Protein AF-A0A950L9F3-F1 (afdb_monomer)

Nearest PDB structures (foldseek):
  6isc-assembly1_A  TM=2.816E-01  e=7.422E+00  Mus musculus

Radius of gyration: 14.2 Å; Cα contacts 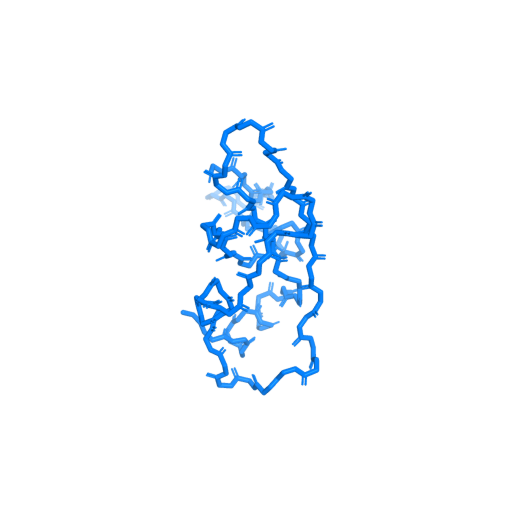(8 Å, |Δi|>4): 137; chains: 1; bounding box: 25×40×28 Å

pLDDT: mean 90.96, std 9.97, range [47.94, 97.75]

Foldseek 3Di:
DFQQVLVVQQFQWKWKFDPPPVCRDIDIDGDPVDDRRHDQVVVLQVDADPPPRDSRMDIDTPQQRGFFDADPVRHGDRDDDD

Solvent-accessible surface area (backbone atoms only — not comparable to full-atom values): 4883 Å² total; per-residue (Å²): 108,32,44,45,67,38,42,77,48,58,23,59,36,32,35,34,36,35,71,44,86,90,67,61,50,69,50,76,42,79,49,79,92,52,65,47,83,46,44,52,66,60,51,25,80,72,46,60,40,90,85,79,63,46,58,57,42,49,50,42,75,28,56,87,54,31,71,61,48,61,45,100,85,68,45,76,36,76,73,79,91,130

Secondary structure (DSSP, 8-state):
-BHHHHHHTT--EEEEEE--TTT--EEEEE-TTS-TT-BHHHHHTT---TTT----EEEEE-GGGSPPEEPTTS-EEPPP--

Structure (mmCIF, N/CA/C/O backbone):
data_AF-A0A950L9F3-F1
#
_entry.id   AF-A0A950L9F3-F1
#
loop_
_atom_site.group_PDB
_atom_site.id
_atom_site.type_symbol
_atom_site.label_atom_id
_atom_site.label_alt_id
_atom_site.label_comp_id
_atom_site.label_asym_id
_atom_site.label_entity_id
_atom_site.label_seq_id
_atom_site.pdbx_PDB_ins_code
_atom_site.Cartn_x
_atom_site.Cartn_y
_atom_site.Cartn_z
_atom_site.occupancy
_atom_site.B_iso_or_equiv
_atom_site.auth_seq_id
_atom_site.auth_comp_id
_atom_site.auth_asym_id
_atom_site.auth_atom_id
_atom_site.pdbx_PDB_model_num
ATOM 1 N N . MET A 1 1 ? 3.319 -0.223 11.535 1.00 90.94 1 MET A N 1
ATOM 2 C CA . MET A 1 1 ? 1.935 0.291 11.413 1.00 90.94 1 MET A CA 1
ATOM 3 C C . MET A 1 1 ? 1.008 -0.860 11.049 1.00 90.94 1 MET A C 1
ATOM 5 O O . MET A 1 1 ? 1.328 -1.600 10.120 1.00 90.94 1 MET A O 1
ATOM 9 N N . THR A 1 2 ? -0.100 -1.010 11.775 1.00 97.69 2 THR A N 1
ATOM 10 C CA . THR A 1 2 ? -1.171 -1.981 11.489 1.00 97.69 2 THR A CA 1
ATOM 11 C C . THR A 1 2 ? -2.205 -1.397 10.523 1.00 97.69 2 THR A C 1
ATOM 13 O O . THR A 1 2 ? -2.271 -0.177 10.347 1.00 97.69 2 THR A O 1
ATOM 16 N N . LEU A 1 3 ? -3.041 -2.245 9.916 1.00 97.50 3 LEU A N 1
ATOM 17 C CA . LEU A 1 3 ? -4.165 -1.785 9.094 1.00 97.50 3 LEU A CA 1
ATOM 18 C C . LEU A 1 3 ? -5.193 -0.988 9.906 1.00 97.50 3 LEU A C 1
ATOM 20 O O . LEU A 1 3 ? -5.815 -0.088 9.352 1.00 97.50 3 LEU A O 1
ATOM 24 N N . ALA A 1 4 ? -5.348 -1.268 11.205 1.00 97.62 4 ALA A N 1
ATOM 25 C CA . ALA A 1 4 ? -6.183 -0.464 12.100 1.00 97.62 4 ALA A CA 1
ATOM 26 C C . ALA A 1 4 ? -5.735 1.008 12.118 1.00 97.62 4 ALA A C 1
ATOM 28 O O . ALA A 1 4 ? -6.483 1.884 11.695 1.00 97.62 4 ALA A O 1
ATOM 29 N N . ASN A 1 5 ? -4.471 1.247 12.483 1.00 95.25 5 ASN A N 1
ATOM 30 C CA . ASN A 1 5 ? -3.884 2.587 12.568 1.00 95.25 5 ASN A CA 1
ATOM 31 C C . ASN A 1 5 ? -3.862 3.308 11.209 1.00 95.25 5 ASN A C 1
ATOM 33 O O . ASN A 1 5 ? -3.929 4.530 11.143 1.00 95.25 5 ASN A O 1
ATOM 37 N N . MET A 1 6 ? -3.730 2.558 10.113 1.00 95.25 6 MET A N 1
ATOM 38 C CA . MET A 1 6 ? -3.809 3.102 8.757 1.00 95.25 6 MET A CA 1
ATOM 39 C C . MET A 1 6 ? -5.228 3.596 8.424 1.00 95.25 6 MET A C 1
ATOM 41 O O . MET A 1 6 ? -5.398 4.714 7.941 1.00 95.25 6 MET A O 1
ATOM 45 N N . ARG A 1 7 ? -6.251 2.784 8.725 1.00 95.81 7 ARG A N 1
ATOM 46 C CA . ARG A 1 7 ? -7.665 3.100 8.461 1.00 95.81 7 ARG A CA 1
ATOM 47 C C . ARG A 1 7 ? -8.177 4.255 9.317 1.00 95.81 7 ARG A C 1
ATOM 49 O O . ARG A 1 7 ? -8.985 5.039 8.831 1.00 95.81 7 ARG A O 1
ATOM 56 N N . GLU A 1 8 ? -7.685 4.396 10.546 1.00 94.56 8 GLU A N 1
ATOM 57 C CA . GLU A 1 8 ? -7.963 5.558 11.409 1.00 94.56 8 GLU A CA 1
ATOM 58 C C . GLU A 1 8 ? -7.516 6.885 10.776 1.00 94.56 8 GLU A C 1
ATOM 60 O O . GLU A 1 8 ? -8.117 7.923 11.033 1.00 94.56 8 GLU A O 1
ATOM 65 N N . GLN A 1 9 ? -6.518 6.851 9.889 1.00 91.25 9 GLN A N 1
ATOM 66 C CA . GLN A 1 9 ? -6.038 8.017 9.138 1.00 91.25 9 GLN A CA 1
ATOM 67 C C . GLN A 1 9 ? -6.778 8.224 7.806 1.00 91.25 9 GLN A C 1
ATOM 69 O O . GLN A 1 9 ? -6.366 9.042 6.986 1.00 91.25 9 GLN A O 1
ATOM 74 N N . GLY A 1 10 ? -7.856 7.473 7.561 1.00 93.12 10 GLY A N 1
ATOM 75 C CA . GLY A 1 10 ? -8.620 7.522 6.314 1.00 93.12 10 GLY A CA 1
ATOM 76 C C . GLY A 1 10 ? -8.008 6.721 5.162 1.00 93.12 10 GLY A C 1
ATOM 77 O O . GLY A 1 10 ? -8.566 6.722 4.069 1.00 93.12 10 GLY A O 1
ATOM 78 N N . VAL A 1 11 ? -6.908 5.997 5.394 1.00 95.38 11 VAL A N 1
ATOM 79 C CA . VAL A 1 11 ? -6.209 5.234 4.351 1.00 95.38 11 VAL A CA 1
ATOM 80 C C . VAL A 1 11 ? -6.682 3.780 4.327 1.00 95.38 11 VAL A C 1
ATOM 82 O O . VAL A 1 11 ? -6.671 3.076 5.338 1.00 95.38 11 VAL A O 1
ATOM 85 N N . ARG A 1 12 ? -7.080 3.300 3.150 1.00 96.44 12 ARG A N 1
ATOM 86 C CA . ARG A 1 12 ? -7.581 1.937 2.891 1.00 96.44 12 ARG A CA 1
ATOM 87 C C . ARG A 1 12 ? -6.762 1.187 1.840 1.00 96.44 12 ARG A C 1
ATOM 89 O O . ARG A 1 12 ? -6.803 -0.047 1.797 1.00 96.44 12 ARG A O 1
ATOM 96 N N . GLY A 1 13 ? -6.014 1.909 1.011 1.00 96.75 13 GLY A N 1
ATOM 97 C CA . GLY A 1 13 ? -5.106 1.368 0.009 1.00 96.75 13 GLY A CA 1
ATOM 98 C C . GLY A 1 13 ? -3.658 1.254 0.487 1.00 96.75 13 GLY A C 1
ATOM 99 O O . GLY A 1 13 ? -3.174 2.040 1.299 1.00 96.75 13 GLY A O 1
ATOM 100 N N . LEU A 1 14 ? -2.937 0.287 -0.077 1.00 97.06 14 LEU A N 1
ATOM 101 C CA . LEU A 1 14 ? -1.480 0.209 -0.026 1.00 97.06 14 LEU A CA 1
ATOM 102 C C . LEU A 1 14 ? -0.899 0.608 -1.378 1.00 97.06 14 LEU A C 1
ATOM 104 O O . LEU A 1 14 ? -1.280 0.031 -2.396 1.00 97.06 14 LEU A O 1
ATOM 108 N N . ALA A 1 15 ? 0.045 1.543 -1.385 1.00 96.62 15 ALA A N 1
ATOM 109 C CA . ALA A 1 15 ? 0.875 1.836 -2.542 1.00 96.62 15 ALA A CA 1
ATOM 110 C C . ALA A 1 15 ? 2.029 0.824 -2.598 1.00 96.62 15 ALA A C 1
ATOM 112 O O . ALA A 1 15 ? 2.774 0.639 -1.630 1.00 96.62 15 ALA A O 1
ATOM 113 N N . VAL A 1 16 ? 2.144 0.124 -3.724 1.00 96.50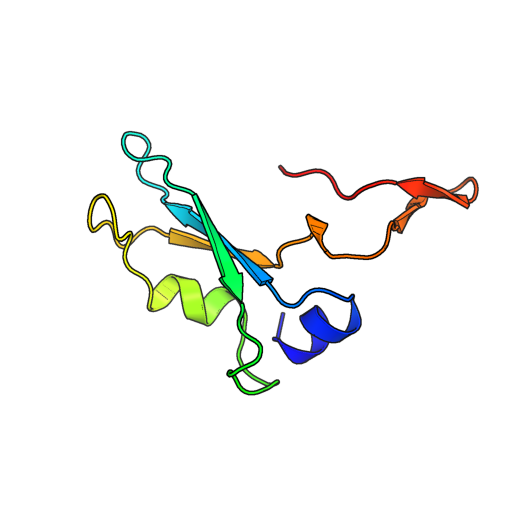 16 VAL A N 1
ATOM 114 C CA . VAL A 1 16 ? 3.056 -1.006 -3.913 1.00 96.50 16 VAL A CA 1
ATOM 115 C C . VAL A 1 16 ? 3.992 -0.704 -5.073 1.00 96.50 16 VAL A C 1
ATOM 117 O O . VAL A 1 16 ? 3.531 -0.509 -6.198 1.00 96.50 16 VAL A O 1
ATOM 120 N N . TYR A 1 17 ? 5.301 -0.734 -4.828 1.00 96.12 17 TYR A N 1
ATOM 121 C CA . TYR A 1 17 ? 6.327 -0.380 -5.810 1.00 96.12 17 TYR A CA 1
ATOM 122 C C . TYR A 1 17 ? 7.280 -1.546 -6.056 1.00 96.12 17 TYR A C 1
ATOM 124 O O . TYR A 1 17 ? 7.838 -2.140 -5.134 1.00 96.12 17 TYR A O 1
ATOM 132 N N . CYS A 1 18 ? 7.514 -1.878 -7.323 1.00 96.56 18 CYS A N 1
ATOM 133 C CA . CYS A 1 18 ? 8.546 -2.832 -7.697 1.00 96.56 18 CYS A CA 1
ATOM 134 C C . CYS A 1 18 ? 9.923 -2.163 -7.659 1.00 96.56 18 CYS A C 1
ATOM 136 O O . CYS A 1 18 ? 10.215 -1.284 -8.467 1.00 96.56 18 CYS A O 1
ATOM 138 N N . LEU A 1 19 ? 10.815 -2.664 -6.801 1.00 95.31 19 LEU A N 1
ATOM 139 C CA . LEU A 1 19 ? 12.184 -2.156 -6.646 1.00 95.31 19 LEU A CA 1
ATOM 140 C C . LEU A 1 19 ? 13.156 -2.693 -7.713 1.00 95.31 19 LEU A C 1
ATOM 142 O O . LEU A 1 19 ? 14.375 -2.679 -7.539 1.00 95.31 19 LEU A O 1
ATOM 146 N N . ASN A 1 20 ? 12.650 -3.251 -8.813 1.00 95.75 20 ASN A N 1
ATOM 147 C CA . ASN A 1 20 ? 13.470 -3.522 -9.988 1.00 95.75 20 ASN A CA 1
ATOM 148 C C . ASN A 1 20 ? 13.498 -2.249 -10.846 1.00 95.75 20 ASN A C 1
ATOM 150 O O . ASN A 1 20 ? 12.475 -1.885 -11.427 1.00 95.75 20 ASN A O 1
ATOM 154 N N . HIS A 1 21 ? 14.667 -1.608 -10.943 1.00 93.19 21 HIS A N 1
ATOM 155 C CA . HIS A 1 21 ? 14.860 -0.352 -11.677 1.00 93.19 21 HIS A CA 1
ATOM 156 C C . HIS A 1 21 ? 14.467 -0.431 -13.156 1.00 93.19 21 HIS A C 1
ATOM 158 O O . HIS A 1 21 ? 14.051 0.578 -13.714 1.00 93.19 21 HIS A O 1
ATOM 164 N N . SER A 1 22 ? 14.544 -1.601 -13.791 1.00 96.00 22 SER A N 1
ATOM 165 C CA . SER A 1 22 ? 14.094 -1.766 -15.17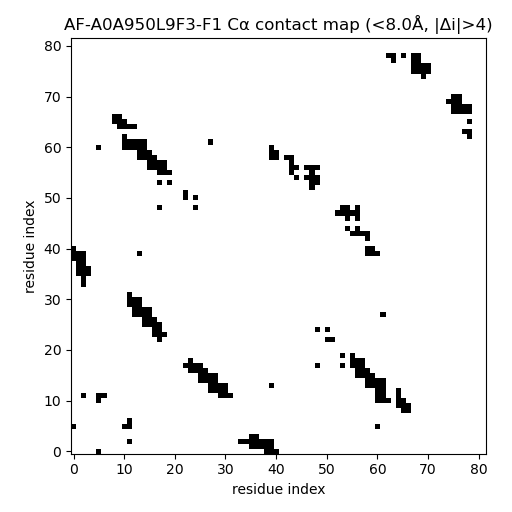9 1.00 96.00 22 SER A CA 1
ATOM 166 C C . SER A 1 22 ? 12.574 -1.917 -15.289 1.00 96.00 22 SER A C 1
ATOM 168 O O . SER A 1 22 ? 12.006 -1.639 -16.336 1.00 96.00 22 SER A O 1
ATOM 170 N N . CYS A 1 23 ? 11.906 -2.353 -14.215 1.00 96.75 23 CYS A N 1
ATOM 171 C CA . CYS A 1 23 ? 10.461 -2.573 -14.189 1.00 96.75 23 CYS A CA 1
ATOM 172 C C . CYS A 1 23 ? 9.695 -1.315 -13.765 1.00 96.75 23 CYS A C 1
ATOM 174 O O . CYS A 1 23 ? 8.765 -0.914 -14.456 1.00 96.75 23 CYS A O 1
ATOM 176 N N . ARG A 1 24 ? 10.054 -0.718 -12.615 1.00 93.44 24 ARG A N 1
ATOM 177 C CA . ARG A 1 24 ? 9.392 0.464 -12.014 1.00 93.44 24 ARG A CA 1
ATOM 178 C C . ARG A 1 24 ? 7.858 0.382 -11.909 1.00 93.44 24 ARG A C 1
ATOM 180 O O . ARG A 1 24 ? 7.189 1.394 -11.745 1.00 93.44 24 ARG A O 1
ATOM 187 N N . HIS A 1 25 ? 7.286 -0.819 -11.983 1.00 95.94 25 HIS A N 1
ATOM 188 C CA . HIS A 1 25 ? 5.845 -1.017 -11.880 1.00 95.94 25 HIS A CA 1
ATOM 189 C C . HIS A 1 25 ? 5.343 -0.618 -10.491 1.00 95.94 25 HIS A C 1
ATOM 191 O O . HIS A 1 25 ? 5.899 -1.063 -9.484 1.00 95.94 25 HIS A O 1
ATOM 197 N N . HIS A 1 26 ? 4.259 0.147 -10.453 1.00 95.38 26 HIS A N 1
ATOM 198 C CA . HIS A 1 26 ? 3.583 0.577 -9.238 1.00 95.38 26 HIS A CA 1
ATOM 199 C C . HIS A 1 26 ? 2.076 0.343 -9.370 1.00 95.38 26 HIS A C 1
ATOM 201 O O . HIS A 1 26 ? 1.519 0.463 -10.461 1.00 95.38 26 HIS A O 1
ATOM 207 N N . THR A 1 27 ? 1.424 0.002 -8.261 1.00 96.50 27 THR A N 1
ATOM 208 C CA . THR A 1 27 ? -0.035 -0.109 -8.182 1.00 96.50 27 THR A CA 1
ATOM 209 C C . THR A 1 27 ? -0.526 0.184 -6.771 1.00 96.50 27 THR A C 1
ATOM 211 O O . THR A 1 27 ? 0.209 -0.007 -5.804 1.00 96.50 27 THR A O 1
ATOM 214 N N . VAL A 1 28 ? -1.799 0.560 -6.653 1.00 97.00 28 VAL A N 1
ATOM 215 C CA . VAL A 1 28 ? -2.513 0.608 -5.372 1.00 97.00 28 VAL A CA 1
ATOM 216 C C . VAL A 1 28 ? -3.305 -0.686 -5.182 1.00 97.00 28 VAL A C 1
ATOM 218 O O . VAL A 1 28 ? -3.890 -1.204 -6.134 1.00 97.00 28 VAL A O 1
ATOM 221 N N . VAL A 1 29 ? -3.304 -1.225 -3.963 1.00 95.25 29 VAL A N 1
ATOM 222 C CA . VAL A 1 29 ? -4.044 -2.435 -3.579 1.00 95.25 29 VAL A CA 1
ATOM 223 C C . VAL A 1 29 ? -4.952 -2.115 -2.397 1.00 95.25 29 VAL A C 1
ATOM 225 O O . VAL A 1 29 ? -4.465 -1.733 -1.337 1.00 95.25 29 VAL A O 1
ATOM 228 N N . ASN A 1 30 ? -6.265 -2.299 -2.554 1.00 95.88 30 ASN A N 1
ATOM 229 C CA . ASN A 1 30 ? -7.203 -2.217 -1.432 1.00 95.88 30 ASN A CA 1
ATOM 230 C C . ASN A 1 30 ? -7.008 -3.431 -0.502 1.00 95.88 30 ASN A C 1
ATOM 232 O O . ASN A 1 30 ? -6.945 -4.576 -0.961 1.00 95.88 30 ASN A O 1
ATOM 236 N N . VAL A 1 31 ? -6.926 -3.175 0.805 1.00 96.81 31 VAL A N 1
ATOM 237 C CA . VAL A 1 31 ? -6.713 -4.203 1.835 1.00 96.81 31 VAL A CA 1
ATOM 238 C C . VAL A 1 31 ? -7.827 -4.264 2.884 1.00 96.81 31 VAL A C 1
ATOM 240 O O . VAL A 1 31 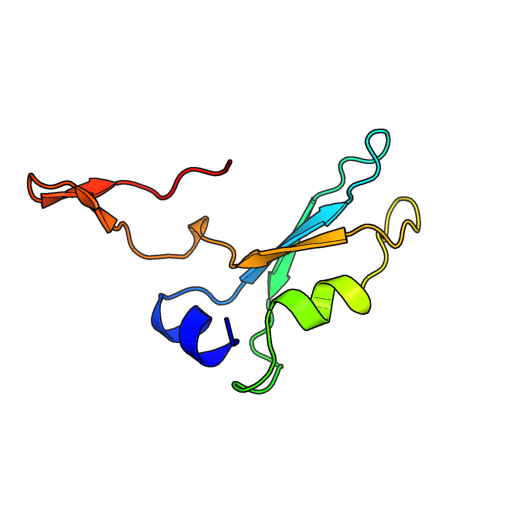? -7.620 -4.792 3.974 1.00 96.81 31 VAL A O 1
ATOM 243 N N . ASP A 1 32 ? -9.033 -3.784 2.577 1.00 96.38 32 ASP A N 1
ATOM 244 C CA . ASP A 1 32 ? -10.194 -3.813 3.483 1.00 96.38 32 ASP A CA 1
ATOM 245 C C . ASP A 1 32 ? -10.575 -5.238 3.912 1.00 96.38 32 ASP A C 1
ATOM 247 O O . ASP A 1 32 ? -11.016 -5.452 5.037 1.00 96.38 32 ASP A O 1
ATOM 251 N N . ARG A 1 33 ? -10.318 -6.239 3.060 1.00 96.94 33 ARG A N 1
ATOM 252 C CA . ARG A 1 33 ? -10.577 -7.658 3.365 1.00 96.94 33 ARG A CA 1
ATOM 253 C C . ARG A 1 33 ? -9.657 -8.272 4.431 1.00 96.94 33 ARG A C 1
ATOM 255 O O . ARG A 1 33 ? -9.863 -9.427 4.794 1.00 96.94 33 ARG A O 1
ATOM 262 N N . TYR A 1 34 ? -8.598 -7.578 4.848 1.00 96.94 34 TYR A N 1
ATOM 263 C CA . TYR A 1 34 ? -7.619 -8.103 5.804 1.00 96.94 34 TYR A CA 1
ATOM 264 C C . TYR A 1 34 ? -7.933 -7.662 7.245 1.00 96.94 34 TYR A C 1
ATOM 266 O O . TYR A 1 34 ? -8.412 -6.536 7.441 1.00 96.94 34 TYR A O 1
ATOM 274 N N . PRO A 1 35 ? -7.628 -8.508 8.252 1.00 97.75 35 PRO A N 1
ATOM 275 C CA . PRO A 1 35 ? -7.808 -8.166 9.662 1.00 97.75 35 PRO A CA 1
ATOM 276 C C . PRO A 1 35 ? -7.041 -6.909 10.086 1.00 97.75 35 PRO A C 1
ATOM 278 O O . PRO A 1 35 ? -6.023 -6.544 9.496 1.00 97.75 35 PRO A O 1
ATOM 281 N N . HIS A 1 36 ? -7.538 -6.245 11.124 1.00 97.50 36 HIS A N 1
ATOM 282 C CA . HIS A 1 36 ? -7.039 -4.952 11.596 1.00 97.50 36 HIS A CA 1
ATOM 283 C C . HIS A 1 36 ? -5.601 -5.022 12.130 1.00 97.50 36 HIS A C 1
ATOM 285 O O . HIS A 1 36 ? -4.821 -4.087 11.945 1.00 97.50 36 HIS A O 1
ATOM 291 N N . GLU A 1 37 ? -5.248 -6.141 12.749 1.00 97.69 37 GLU A N 1
ATOM 292 C CA . GLU A 1 37 ? -3.952 -6.440 13.351 1.00 97.69 37 GLU A CA 1
ATOM 293 C C . GLU A 1 37 ? -2.846 -6.729 12.328 1.00 97.69 37 GLU A C 1
ATOM 295 O O . GLU A 1 37 ? -1.670 -6.770 12.687 1.00 97.69 37 GLU A O 1
ATOM 300 N N . VAL A 1 38 ? -3.189 -6.906 11.046 1.00 97.50 38 VAL A N 1
ATOM 301 C CA . VAL A 1 38 ? -2.186 -7.153 10.008 1.00 97.50 38 VAL A CA 1
ATOM 302 C C . VAL A 1 38 ? -1.280 -5.934 9.867 1.00 97.50 38 VAL A C 1
ATOM 304 O O . VAL A 1 38 ? -1.733 -4.798 9.726 1.00 97.50 38 VAL A O 1
ATOM 307 N N . GLU A 1 39 ? 0.028 -6.168 9.869 1.00 96.81 39 GLU A N 1
ATOM 308 C CA . GLU A 1 39 ? 1.011 -5.112 9.663 1.00 96.81 39 GLU A CA 1
ATOM 309 C C . GLU A 1 39 ? 1.212 -4.808 8.176 1.00 96.81 39 GLU A C 1
ATOM 311 O O . GLU A 1 39 ? 1.378 -5.721 7.363 1.00 96.81 39 GLU A O 1
ATOM 316 N N . VAL A 1 40 ? 1.297 -3.525 7.819 1.00 95.31 40 VAL A N 1
ATOM 317 C CA . VAL A 1 40 ? 1.546 -3.081 6.434 1.00 95.31 40 VAL A CA 1
ATOM 318 C C . VAL A 1 40 ? 2.829 -3.694 5.829 1.00 95.31 40 VAL A C 1
ATOM 320 O O . VAL A 1 40 ? 2.760 -4.225 4.718 1.00 95.31 40 VAL A O 1
ATOM 323 N N . PRO A 1 41 ? 3.984 -3.747 6.529 1.00 92.44 41 PRO A N 1
ATOM 324 C CA . PRO A 1 41 ? 5.198 -4.354 5.970 1.00 92.44 41 PRO A CA 1
ATOM 325 C C . PRO A 1 41 ? 5.080 -5.860 5.678 1.00 92.44 41 PRO A C 1
ATOM 327 O O . PRO A 1 41 ? 5.836 -6.399 4.866 1.00 92.44 41 PRO A O 1
ATOM 330 N N . SER A 1 42 ? 4.124 -6.563 6.301 1.00 94.50 42 SER A N 1
ATOM 331 C CA . SER A 1 42 ? 3.945 -8.007 6.100 1.00 94.50 42 SER A CA 1
ATOM 332 C C . SER A 1 42 ? 3.539 -8.363 4.662 1.00 94.50 42 SER A C 1
ATOM 334 O O . SER A 1 42 ? 3.872 -9.450 4.179 1.00 94.50 42 SER A O 1
ATOM 336 N N . PHE A 1 43 ? 2.891 -7.434 3.950 1.00 94.19 43 PHE A N 1
ATOM 337 C CA . PHE A 1 43 ? 2.506 -7.596 2.551 1.00 94.19 43 PHE A CA 1
ATOM 338 C C . PHE A 1 43 ? 3.724 -7.641 1.627 1.00 94.19 43 PHE A C 1
ATOM 340 O O . PHE A 1 43 ? 3.795 -8.512 0.761 1.00 94.19 43 PHE A O 1
ATOM 347 N N . GLY A 1 44 ? 4.728 -6.785 1.847 1.00 90.75 44 GLY A N 1
ATOM 348 C CA . GLY A 1 44 ? 5.932 -6.734 1.007 1.00 90.75 44 GLY A CA 1
ATOM 349 C C . GLY A 1 44 ? 6.664 -8.077 0.937 1.00 90.75 44 GLY A C 1
ATOM 350 O O . GLY A 1 44 ? 7.112 -8.491 -0.128 1.00 90.75 44 GLY A O 1
ATOM 351 N N . ARG A 1 45 ? 6.674 -8.835 2.043 1.00 87.75 45 ARG A N 1
ATOM 352 C CA . ARG A 1 45 ? 7.288 -10.176 2.121 1.00 87.75 45 ARG A CA 1
ATOM 353 C C . ARG A 1 45 ? 6.537 -11.257 1.336 1.00 87.75 45 ARG A C 1
ATOM 355 O O . ARG A 1 45 ? 7.102 -12.319 1.085 1.00 87.75 45 ARG A O 1
ATOM 362 N N . ARG A 1 46 ? 5.265 -11.028 0.999 1.00 91.06 46 ARG A N 1
ATOM 363 C CA . ARG A 1 46 ? 4.363 -12.015 0.375 1.00 91.06 46 ARG A CA 1
ATOM 364 C C . ARG A 1 46 ? 4.050 -11.706 -1.089 1.00 91.06 46 ARG A C 1
ATOM 366 O O . ARG A 1 46 ? 3.481 -12.550 -1.776 1.00 91.06 46 ARG A O 1
ATOM 373 N N . LEU A 1 47 ? 4.403 -10.516 -1.568 1.00 93.31 47 LEU A N 1
ATOM 374 C CA . LEU A 1 47 ? 4.082 -10.055 -2.914 1.00 93.31 47 LEU A CA 1
ATOM 375 C C . LEU A 1 47 ? 5.183 -10.388 -3.930 1.00 93.31 47 LEU A C 1
ATOM 377 O O . LEU A 1 47 ? 6.374 -10.450 -3.629 1.00 93.31 47 LEU A O 1
ATOM 381 N N . LYS A 1 48 ? 4.756 -10.560 -5.181 1.00 95.44 48 LYS A N 1
ATOM 382 C CA . LYS A 1 48 ? 5.604 -10.661 -6.371 1.00 95.44 48 LYS A CA 1
ATOM 383 C C . LYS A 1 48 ? 5.081 -9.661 -7.397 1.00 95.44 48 LYS A C 1
ATOM 385 O O . LYS A 1 48 ? 3.872 -9.545 -7.581 1.00 95.44 48 LYS A O 1
ATOM 390 N N . CYS A 1 49 ? 5.974 -8.955 -8.084 1.00 96.31 49 CYS A N 1
ATOM 391 C CA . CYS A 1 49 ? 5.577 -8.069 -9.173 1.00 96.31 49 CYS A CA 1
ATOM 392 C C . CYS A 1 49 ? 4.930 -8.883 -10.304 1.00 96.31 49 CYS A C 1
ATOM 394 O O . CYS A 1 49 ? 5.562 -9.783 -10.855 1.00 96.31 49 CYS A O 1
ATOM 396 N N . SER A 1 50 ? 3.699 -8.546 -10.688 1.00 95.38 50 SER A N 1
ATOM 397 C CA . SER A 1 50 ? 2.975 -9.223 -11.773 1.00 95.38 50 SER A CA 1
ATOM 398 C C . SER A 1 50 ? 3.580 -8.980 -13.161 1.00 95.38 50 SER A C 1
ATOM 400 O O . SER A 1 50 ? 3.339 -9.769 -14.066 1.00 95.38 50 SER A O 1
ATOM 402 N N . LYS A 1 51 ? 4.385 -7.921 -13.335 1.00 96.81 51 LYS A N 1
ATOM 403 C CA . LYS A 1 51 ? 5.038 -7.589 -14.613 1.00 96.81 51 LYS A CA 1
ATOM 404 C C . LYS A 1 51 ? 6.360 -8.322 -14.829 1.00 96.81 51 LYS A C 1
ATOM 406 O O . LYS A 1 51 ? 6.547 -8.933 -15.870 1.00 96.81 51 LYS A O 1
ATOM 411 N N .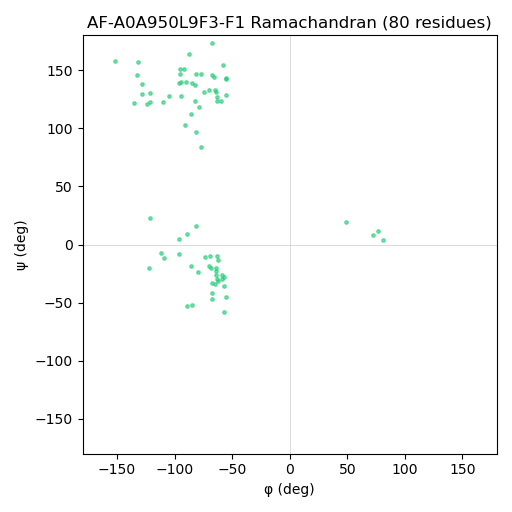 CYS A 1 52 ? 7.282 -8.254 -13.866 1.00 96.81 52 CYS A N 1
ATOM 412 C CA . CYS A 1 52 ? 8.638 -8.808 -14.022 1.00 96.81 52 CYS A CA 1
ATOM 413 C C . CYS A 1 52 ? 8.919 -10.029 -13.140 1.00 96.81 52 CYS A C 1
ATOM 415 O O . CYS A 1 52 ? 9.988 -10.626 -13.216 1.00 96.81 52 CYS A O 1
ATOM 417 N N . GLY A 1 53 ? 8.005 -10.370 -12.234 1.00 95.94 53 GLY A N 1
ATOM 418 C CA . GLY A 1 53 ? 8.180 -11.466 -11.297 1.00 95.94 53 GLY A CA 1
ATOM 419 C C . GLY A 1 53 ? 9.181 -11.235 -10.160 1.00 95.94 53 GLY A C 1
ATOM 420 O O . GLY A 1 53 ? 9.469 -12.166 -9.408 1.00 95.94 53 GLY A O 1
ATOM 421 N N . GLY A 1 54 ? 9.697 -10.017 -9.992 1.00 94.62 54 GLY A N 1
ATOM 422 C CA . GLY A 1 54 ? 10.587 -9.674 -8.884 1.00 94.62 54 GLY A CA 1
ATOM 423 C C . GLY A 1 54 ? 9.895 -9.753 -7.518 1.00 94.62 54 GLY A C 1
ATOM 424 O O . GLY A 1 54 ? 8.722 -9.404 -7.390 1.00 94.62 54 GLY A O 1
ATOM 425 N N . LYS A 1 55 ? 10.642 -10.182 -6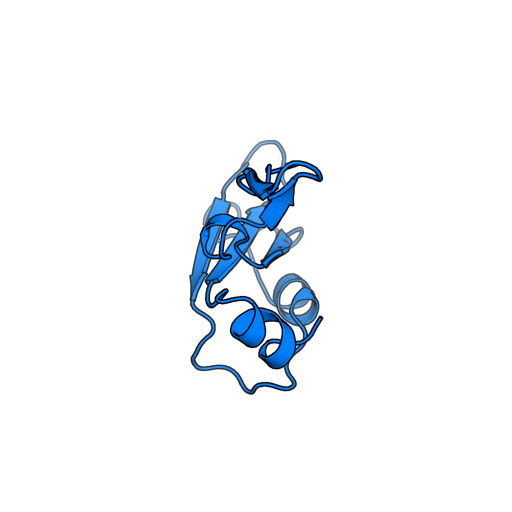.493 1.00 94.12 55 LYS A N 1
ATOM 426 C CA . LYS A 1 55 ? 10.188 -10.257 -5.087 1.00 94.12 55 LYS A CA 1
ATOM 427 C C . LYS A 1 55 ? 10.592 -9.043 -4.241 1.00 94.12 55 LYS A C 1
ATOM 429 O O . LYS A 1 55 ? 10.164 -8.918 -3.104 1.00 94.12 55 LYS A O 1
ATOM 434 N N . ARG A 1 56 ? 11.434 -8.152 -4.780 1.00 93.75 56 ARG A N 1
ATOM 435 C CA . ARG A 1 56 ? 11.783 -6.888 -4.118 1.00 93.75 56 ARG A CA 1
ATOM 436 C C . ARG A 1 56 ? 10.66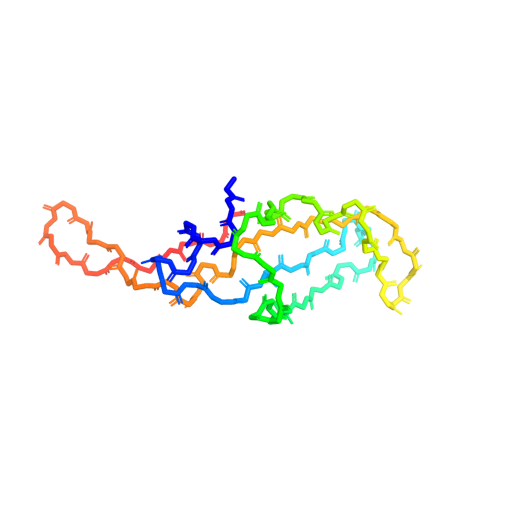8 -5.882 -4.376 1.00 93.75 56 ARG A C 1
ATOM 438 O O . ARG A 1 56 ? 10.609 -5.285 -5.455 1.00 93.75 56 ARG A O 1
ATOM 445 N N . VAL A 1 57 ? 9.772 -5.764 -3.410 1.00 95.19 57 VAL A N 1
ATOM 446 C CA . VAL A 1 57 ? 8.594 -4.906 -3.465 1.00 95.19 57 VAL A CA 1
ATOM 447 C C . VAL A 1 57 ? 8.575 -4.052 -2.207 1.00 95.19 57 VAL A C 1
ATOM 449 O O . VAL A 1 57 ? 8.713 -4.585 -1.108 1.00 95.19 57 VAL A O 1
ATOM 452 N N . ASP A 1 58 ? 8.414 -2.748 -2.384 1.00 95.19 58 ASP A N 1
ATOM 453 C CA . ASP A 1 58 ? 8.154 -1.815 -1.294 1.00 95.19 58 ASP A CA 1
ATOM 454 C C . ASP A 1 58 ? 6.646 -1.608 -1.148 1.00 95.19 58 ASP A C 1
ATOM 456 O O . ASP A 1 58 ? 5.922 -1.554 -2.146 1.00 95.19 58 ASP A O 1
ATOM 460 N N . VAL A 1 59 ? 6.170 -1.548 0.093 1.00 96.06 59 VAL A N 1
ATOM 461 C CA . VAL A 1 59 ? 4.744 -1.447 0.415 1.00 96.06 59 VAL A CA 1
ATOM 462 C C . VAL A 1 59 ? 4.552 -0.401 1.492 1.00 96.06 59 VAL A C 1
ATOM 464 O O . VAL A 1 59 ? 5.078 -0.528 2.598 1.00 96.06 59 VAL A O 1
ATOM 467 N N . ARG A 1 60 ? 3.746 0.606 1.174 1.00 95.44 60 ARG A N 1
ATOM 468 C CA . ARG A 1 60 ? 3.444 1.732 2.056 1.00 95.44 60 ARG A CA 1
ATOM 469 C C . ARG A 1 60 ? 1.935 1.967 2.094 1.00 95.44 60 ARG A C 1
ATOM 471 O O . ARG A 1 60 ? 1.245 1.579 1.150 1.00 95.44 60 ARG A O 1
ATOM 478 N N . PRO A 1 61 ? 1.394 2.602 3.143 1.00 96.06 61 PRO A N 1
ATOM 479 C CA . PRO A 1 61 ? 0.049 3.159 3.075 1.00 96.06 61 PRO A CA 1
ATOM 480 C C . PRO A 1 61 ? -0.073 4.126 1.893 1.00 96.06 61 PRO A C 1
ATOM 482 O O . PRO A 1 61 ? 0.867 4.864 1.593 1.00 96.06 61 PRO A O 1
ATOM 485 N N . ASN A 1 62 ? -1.219 4.130 1.218 1.00 95.62 62 ASN A N 1
ATOM 486 C CA . ASN A 1 62 ? -1.497 5.100 0.169 1.00 95.62 62 ASN A CA 1
ATOM 487 C C . ASN A 1 62 ? -1.869 6.456 0.789 1.00 95.62 62 ASN A C 1
ATOM 489 O O . ASN A 1 62 ? -3.044 6.787 0.934 1.00 95.62 62 ASN A O 1
ATOM 493 N N . TRP A 1 63 ? -0.865 7.259 1.147 1.00 91.19 63 TRP A N 1
ATOM 494 C CA . TRP A 1 63 ? -1.073 8.554 1.806 1.00 91.19 63 TRP A CA 1
ATOM 495 C C . TRP A 1 63 ? -1.835 9.588 0.967 1.00 91.19 63 TRP A C 1
ATOM 497 O O . TRP A 1 63 ? -2.286 10.587 1.514 1.00 91.19 63 TRP A O 1
ATOM 507 N N . LYS A 1 64 ? -2.073 9.325 -0.325 1.00 89.19 64 LYS A N 1
ATOM 508 C CA . LYS A 1 64 ? -2.975 10.135 -1.164 1.00 89.19 64 LYS A CA 1
ATOM 509 C C . LYS A 1 64 ? -4.431 10.096 -0.702 1.00 89.19 64 LYS A C 1
ATOM 511 O O . LYS A 1 64 ? -5.197 10.982 -1.058 1.00 89.19 64 LYS A O 1
ATOM 516 N N . GLU A 1 65 ? -4.814 9.059 0.040 1.00 91.38 65 GLU A N 1
ATOM 517 C CA . GLU A 1 65 ? -6.157 8.913 0.613 1.00 91.38 65 GLU A CA 1
ATOM 518 C C . GLU A 1 65 ? -6.301 9.630 1.957 1.00 91.38 65 GLU A C 1
ATOM 520 O O . GLU A 1 65 ? -7.422 9.875 2.398 1.00 91.38 65 GLU A O 1
ATOM 525 N N . ALA A 1 66 ? -5.187 9.946 2.622 1.00 86.06 66 ALA A N 1
ATOM 526 C CA . ALA A 1 66 ? -5.238 10.576 3.928 1.00 86.06 66 ALA A CA 1
ATOM 527 C C . ALA A 1 66 ? -5.793 11.996 3.826 1.00 86.06 66 ALA A C 1
ATOM 529 O O . ALA A 1 66 ? -5.537 12.728 2.865 1.00 86.06 66 ALA A O 1
ATOM 530 N N . SER A 1 67 ? -6.520 12.398 4.867 1.00 74.56 67 SER A N 1
ATOM 531 C CA . SER A 1 67 ? -6.936 13.786 5.030 1.00 74.56 67 SER A CA 1
ATOM 532 C C . SER A 1 67 ? -5.714 14.715 5.003 1.00 74.56 67 SER A C 1
ATOM 534 O O . SER A 1 67 ? -4.673 14.358 5.564 1.00 74.56 67 SER A O 1
ATOM 536 N N . PRO A 1 68 ? -5.824 15.918 4.409 1.00 73.19 68 PRO A N 1
AT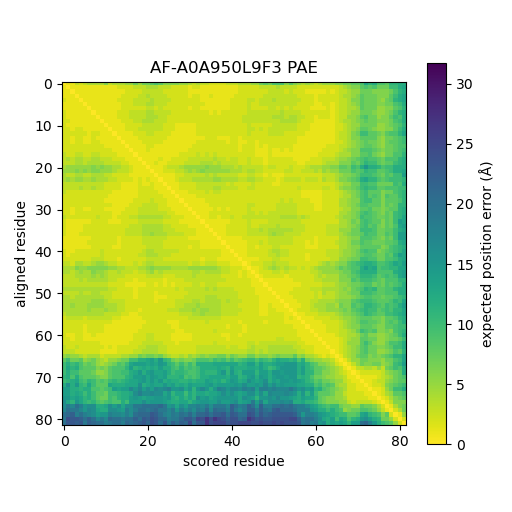OM 537 C CA . PRO A 1 68 ? -4.739 16.890 4.424 1.00 73.19 68 PRO A CA 1
ATOM 538 C C . PRO A 1 68 ? -4.301 17.181 5.860 1.00 73.19 68 PRO A C 1
ATOM 540 O O . PRO A 1 68 ? -5.128 17.511 6.716 1.00 73.19 68 PRO A O 1
ATOM 543 N N . VAL A 1 69 ? -2.999 17.083 6.123 1.00 76.62 69 VAL A N 1
ATOM 544 C CA . VAL A 1 69 ? -2.428 17.569 7.385 1.00 76.62 69 VAL A CA 1
ATOM 545 C C . VAL A 1 69 ? -2.331 19.087 7.310 1.00 76.62 69 VAL A C 1
ATOM 547 O O . VAL A 1 69 ? -2.140 19.632 6.232 1.00 76.62 69 VAL A O 1
ATOM 550 N N . GLN A 1 70 ? -2.495 19.805 8.414 1.00 81.75 70 GLN A N 1
ATOM 551 C CA . GLN A 1 70 ? -2.400 21.269 8.393 1.00 81.75 70 GLN A CA 1
ATOM 552 C C . GLN A 1 70 ? -0.956 21.722 8.657 1.00 81.75 70 GLN A C 1
ATOM 554 O O . GLN A 1 70 ? -0.275 21.146 9.505 1.00 81.75 70 GLN A O 1
ATOM 559 N N . ASP A 1 71 ? -0.485 22.755 7.947 1.00 85.94 71 ASP A N 1
ATOM 560 C CA . ASP A 1 71 ? 0.747 23.459 8.316 1.00 85.94 71 ASP A CA 1
ATOM 561 C C . ASP A 1 71 ? 0.553 24.225 9.636 1.00 85.94 71 ASP A C 1
ATOM 563 O O . ASP A 1 71 ? -0.548 24.341 10.177 1.00 85.94 71 ASP A O 1
ATOM 567 N N . TRP A 1 72 ? 1.631 24.805 10.158 1.00 83.88 72 TRP A N 1
ATOM 568 C CA . TRP A 1 72 ? 1.582 25.608 11.382 1.00 83.88 72 TRP A CA 1
ATOM 569 C C . TRP A 1 72 ? 0.692 26.864 11.276 1.00 83.88 72 TRP A C 1
ATOM 571 O O . TRP A 1 72 ? 0.386 27.476 12.295 1.00 83.88 72 TRP A O 1
ATOM 581 N N . ARG A 1 73 ? 0.271 27.261 10.064 1.00 90.88 73 ARG A N 1
ATOM 582 C CA . ARG A 1 73 ? -0.693 28.345 9.805 1.00 90.88 73 ARG A CA 1
ATOM 583 C C . ARG A 1 73 ? -2.126 27.829 9.625 1.00 90.88 73 ARG A C 1
ATOM 585 O O . ARG A 1 73 ? -2.998 28.619 9.272 1.00 90.88 73 ARG A O 1
ATOM 592 N N 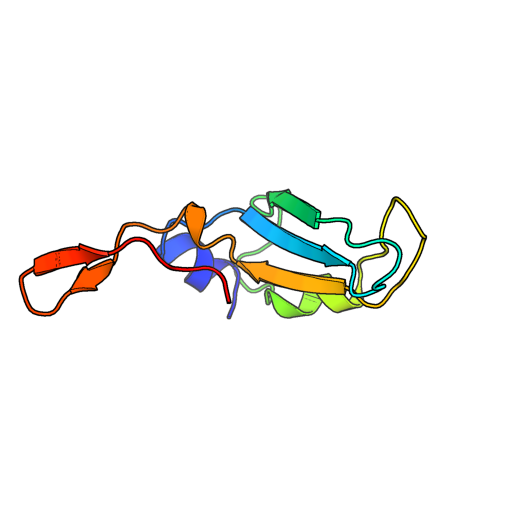. GLY A 1 74 ? -2.374 26.533 9.817 1.00 84.00 74 GLY A N 1
ATOM 593 C CA . GLY A 1 74 ? -3.685 25.914 9.619 1.00 84.00 74 GLY A CA 1
ATOM 594 C C . GLY A 1 74 ? -4.055 25.672 8.151 1.00 84.00 74 GLY A C 1
ATOM 595 O O . GLY A 1 74 ? -5.212 25.384 7.852 1.00 84.00 74 GLY A O 1
ATOM 596 N N . ARG A 1 75 ? -3.119 25.807 7.202 1.00 84.38 75 ARG A N 1
ATOM 597 C CA . ARG A 1 75 ? -3.399 25.565 5.777 1.00 84.38 75 ARG A CA 1
ATOM 598 C C . ARG A 1 75 ? -3.258 24.081 5.454 1.00 84.38 75 ARG A C 1
ATOM 600 O O . ARG A 1 75 ? -2.302 23.466 5.921 1.00 84.38 75 ARG A O 1
ATOM 607 N N . PRO A 1 76 ? -4.150 23.502 4.634 1.00 79.19 76 PRO A N 1
ATOM 608 C CA . PRO A 1 76 ? -4.033 22.106 4.239 1.00 79.19 76 PRO A CA 1
ATOM 609 C C . PRO A 1 76 ? -2.748 21.884 3.429 1.00 79.19 76 PRO A C 1
ATOM 611 O O . PRO A 1 76 ? -2.490 22.564 2.436 1.00 79.19 76 PRO A O 1
ATOM 614 N N . VAL A 1 77 ? -1.959 20.911 3.862 1.00 78.44 77 VAL A N 1
ATOM 615 C CA . VAL A 1 77 ? -0.777 20.366 3.202 1.00 78.44 77 VAL A CA 1
ATOM 616 C C . VAL A 1 77 ? -1.135 18.966 2.732 1.00 78.44 77 VAL A C 1
ATOM 618 O O . VAL A 1 77 ? -1.544 18.100 3.508 1.00 78.44 77 VAL A O 1
ATOM 621 N N . MET A 1 78 ? -0.986 18.750 1.432 1.00 67.69 78 MET A N 1
ATOM 622 C CA . MET A 1 78 ? -1.100 17.419 0.854 1.00 67.69 78 MET A CA 1
ATOM 623 C C . MET A 1 78 ? 0.170 16.630 1.209 1.00 67.69 78 MET A C 1
ATOM 625 O O . MET A 1 78 ? 1.264 17.165 1.012 1.00 67.69 78 MET A O 1
ATOM 629 N N . PRO A 1 79 ? 0.072 15.390 1.716 1.00 62.25 79 PRO A N 1
ATOM 630 C CA . PRO A 1 79 ? 1.247 14.560 1.965 1.00 62.25 79 PRO A CA 1
ATOM 631 C C . PRO A 1 79 ? 2.029 14.322 0.659 1.00 62.25 79 PRO A C 1
ATOM 633 O O . PRO A 1 79 ? 1.461 13.841 -0.322 1.00 62.25 79 PRO A O 1
ATOM 636 N N . SER A 1 80 ? 3.315 14.682 0.623 1.00 59.19 80 SER A N 1
ATOM 637 C CA . SER A 1 80 ? 4.211 14.466 -0.525 1.00 59.19 80 SER A CA 1
ATOM 638 C C . SER A 1 80 ? 4.771 13.033 -0.565 1.00 59.19 80 SER A C 1
ATOM 640 O O . SER A 1 80 ? 5.000 12.423 0.478 1.00 59.19 80 SER A O 1
ATOM 642 N N . GLU A 1 81 ? 4.996 12.498 -1.772 1.00 57.62 81 GLU A N 1
ATOM 643 C CA . GLU A 1 81 ? 5.629 11.191 -2.022 1.00 57.62 81 GLU A CA 1
ATOM 644 C C . GLU A 1 81 ? 7.156 11.357 -2.171 1.00 57.62 81 GLU A C 1
ATOM 646 O O . GLU A 1 81 ? 7.603 11.785 -3.233 1.00 57.62 81 GLU A O 1
ATOM 651 N N . ASP A 1 82 ? 7.941 11.019 -1.142 1.00 47.94 82 ASP A N 1
ATOM 652 C CA . ASP A 1 82 ? 9.383 10.708 -1.281 1.00 47.94 82 ASP A CA 1
ATOM 653 C C . ASP A 1 82 ? 9.598 9.185 -1.355 1.00 47.94 82 ASP A C 1
ATOM 655 O O . ASP A 1 82 ? 9.134 8.461 -0.437 1.00 47.94 82 ASP A O 1
#

Sequence (82 aa):
MTLANMREQGVRGLAVYCLNHSCRHHTVVNVDRYPHEVEVPSFGRRLKCSKCGGKRVDVRPNWKEASPVQDWRGRPVMPSED

Mean predicted aligned error: 5.11 Å